Protein AF-V5ICD5-F1 (afdb_monomer_lite)

pLDDT: mean 86.12, std 11.92, range [42.31, 95.12]

Secondary structure (DSSP, 8-state):
--HHHHHHHHHHHHHHHHHS-HHHHHHHHHHHHT-GGGHHHHHHHHHHIIIIISTTGGGS-GGGHHHHHHHHHHHHHHHHHHHHHH--

Foldseek 3Di:
DDPVVLVVVLVVLCCLQVVDDLVVLLVVLLVLLQPLVNLVVLVVLLCCLVPRNLVVCVVPDPVCNVSSVVSSVSSNVSNVNSVVVNVD

Radius of gyration: 13.05 Å; chains: 1; bounding box: 29×22×37 Å

Sequence (88 aa):
MSPALLRFLRQMFVSLFVGRSEAICEKVFLKVAEVPKLHLLREGVRLFLRHFFLRDADQVDPSLRATLEERVAAAEDVLSLGDKKAVL

Structure (mmCIF, N/CA/C/O backbone):
data_AF-V5ICD5-F1
#
_entry.id   AF-V5ICD5-F1
#
loop_
_atom_site.group_PDB
_atom_site.id
_atom_site.type_symbol
_atom_site.label_atom_id
_atom_site.label_alt_id
_atom_site.label_comp_id
_atom_site.label_asym_id
_atom_site.label_entity_id
_atom_site.label_seq_id
_atom_site.pdbx_PDB_ins_code
_atom_site.Cartn_x
_atom_site.Cartn_y
_atom_site.Cartn_z
_atom_site.occupancy
_atom_site.B_iso_or_equiv
_atom_site.auth_seq_id
_atom_site.auth_comp_id
_atom_site.auth_asym_id
_atom_site.auth_atom_id
_atom_site.pdbx_PDB_model_num
ATOM 1 N N . MET A 1 1 ? -13.890 1.019 12.275 1.00 62.97 1 MET A N 1
ATOM 2 C CA . MET A 1 1 ? -12.831 -0.013 12.395 1.00 62.97 1 MET A CA 1
ATOM 3 C C . MET A 1 1 ? -12.231 0.050 13.787 1.00 62.97 1 MET A C 1
ATOM 5 O O . MET A 1 1 ? -12.134 1.145 14.326 1.00 62.97 1 MET A O 1
ATOM 9 N N . SER A 1 2 ? -11.844 -1.084 14.378 1.00 87.62 2 SER A N 1
ATOM 10 C CA . SER A 1 2 ? -11.163 -1.058 15.676 1.00 87.62 2 SER A CA 1
ATOM 11 C C . SER A 1 2 ? -9.769 -0.413 15.537 1.00 87.62 2 SER A C 1
ATOM 13 O O . SER A 1 2 ? -9.096 -0.632 14.524 1.00 87.62 2 SER A O 1
ATOM 15 N N . PRO A 1 3 ? -9.291 0.355 16.534 1.00 85.25 3 PRO A N 1
ATOM 16 C CA . PRO A 1 3 ? -7.945 0.936 16.505 1.00 85.25 3 PRO A CA 1
ATOM 17 C C . PRO A 1 3 ? -6.832 -0.112 16.349 1.00 85.25 3 PRO A C 1
ATOM 19 O O . PRO A 1 3 ? -5.798 0.152 15.738 1.00 85.25 3 PRO A O 1
ATOM 22 N N . ALA A 1 4 ? -7.050 -1.320 16.879 1.00 88.94 4 ALA A N 1
ATOM 23 C CA . ALA A 1 4 ? -6.135 -2.448 16.729 1.00 88.94 4 ALA A CA 1
ATOM 24 C C . ALA A 1 4 ? -6.039 -2.925 15.270 1.00 88.94 4 ALA A C 1
ATOM 26 O O . ALA A 1 4 ? -4.934 -3.136 14.776 1.00 88.94 4 ALA A O 1
ATOM 27 N N . LEU A 1 5 ? -7.170 -3.023 14.562 1.00 89.69 5 LEU A N 1
ATOM 28 C CA . LEU A 1 5 ? -7.192 -3.424 13.155 1.00 89.69 5 LEU A CA 1
ATOM 29 C C . LEU A 1 5 ? -6.497 -2.392 12.258 1.00 89.69 5 LEU A C 1
ATOM 31 O O . LEU A 1 5 ? -5.709 -2.772 11.400 1.00 89.69 5 LEU A O 1
ATOM 35 N N . LEU A 1 6 ? -6.732 -1.094 12.478 1.00 88.19 6 LEU A N 1
ATOM 36 C CA . LEU A 1 6 ? -6.058 -0.031 11.716 1.00 88.19 6 LEU A CA 1
ATOM 37 C C . LEU A 1 6 ? -4.537 -0.082 11.891 1.00 88.19 6 LEU A C 1
ATOM 39 O O . LEU A 1 6 ? -3.790 0.038 10.921 1.00 88.19 6 LEU A O 1
ATOM 43 N N . ARG A 1 7 ? -4.075 -0.299 13.128 1.00 87.81 7 ARG A N 1
ATOM 44 C CA . ARG A 1 7 ? -2.649 -0.446 13.434 1.00 87.81 7 ARG A CA 1
ATOM 45 C C . ARG A 1 7 ? -2.050 -1.674 12.756 1.00 87.81 7 ARG A C 1
ATOM 47 O O . ARG A 1 7 ? -0.987 -1.562 12.155 1.00 87.81 7 ARG A O 1
ATOM 54 N N . PHE A 1 8 ? -2.748 -2.806 12.816 1.00 90.81 8 PHE A N 1
ATOM 55 C CA . PHE A 1 8 ? -2.335 -4.036 12.147 1.00 90.81 8 PHE A CA 1
ATOM 56 C C . PHE A 1 8 ? -2.206 -3.838 10.632 1.00 90.81 8 PHE A C 1
ATOM 58 O O . PHE A 1 8 ? -1.159 -4.135 10.062 1.00 90.81 8 PHE A O 1
ATOM 65 N N . LEU A 1 9 ? -3.234 -3.273 9.989 1.00 91.94 9 LEU A N 1
ATOM 66 C CA . LEU A 1 9 ? -3.218 -3.007 8.551 1.00 91.94 9 LEU A CA 1
ATOM 67 C C . LEU A 1 9 ? -2.062 -2.079 8.172 1.00 91.94 9 LEU A C 1
ATOM 69 O O . LEU A 1 9 ? -1.335 -2.369 7.228 1.00 91.94 9 LEU A O 1
ATOM 73 N N . ARG A 1 10 ? -1.825 -1.010 8.941 1.00 89.31 10 ARG A N 1
ATOM 74 C CA . ARG A 1 10 ? -0.664 -0.139 8.717 1.00 89.31 10 ARG A CA 1
ATOM 75 C C . ARG A 1 10 ? 0.651 -0.900 8.795 1.00 89.31 10 ARG A C 1
ATOM 77 O O . ARG A 1 10 ? 1.442 -0.803 7.866 1.00 89.31 10 ARG A O 1
ATOM 84 N N . GLN A 1 11 ? 0.883 -1.667 9.858 1.00 89.50 11 GLN A N 1
ATOM 85 C CA . GLN A 1 11 ? 2.122 -2.438 10.016 1.00 89.50 11 GLN A CA 1
ATOM 86 C C . GLN A 1 11 ? 2.330 -3.426 8.865 1.00 89.50 11 GLN A C 1
ATOM 88 O O . GLN A 1 11 ? 3.444 -3.559 8.363 1.00 89.50 11 GLN A O 1
ATOM 93 N N . MET A 1 12 ? 1.255 -4.068 8.407 1.00 92.75 12 MET A N 1
ATOM 94 C CA . MET A 1 12 ? 1.285 -4.952 7.248 1.00 92.75 12 MET A CA 1
ATOM 95 C C . MET A 1 12 ? 1.727 -4.204 5.980 1.00 92.75 12 MET A C 1
ATOM 97 O O . MET A 1 12 ? 2.621 -4.678 5.281 1.00 92.75 12 MET A O 1
ATOM 101 N N . PHE A 1 13 ? 1.164 -3.023 5.703 1.00 92.88 13 PHE A N 1
ATOM 102 C CA . PHE A 1 13 ? 1.551 -2.219 4.538 1.00 92.88 13 PHE A CA 1
ATOM 103 C C . PHE A 1 13 ? 2.957 -1.617 4.661 1.00 92.88 13 PHE A C 1
ATOM 105 O O . PHE A 1 13 ? 3.691 -1.633 3.678 1.00 92.88 13 PHE A O 1
ATOM 112 N N . VAL A 1 14 ? 3.389 -1.170 5.847 1.00 90.62 14 VAL A N 1
ATOM 113 C CA . VAL A 1 14 ? 4.781 -0.728 6.069 1.00 90.62 14 VAL A CA 1
ATOM 114 C C . VAL A 1 14 ? 5.742 -1.883 5.786 1.00 90.62 14 VAL A C 1
ATOM 116 O O . VAL A 1 14 ? 6.707 -1.718 5.046 1.00 90.62 14 VAL A O 1
ATOM 119 N N . SER A 1 15 ? 5.461 -3.073 6.323 1.00 91.38 15 SER A N 1
ATOM 120 C CA . SER A 1 15 ? 6.286 -4.262 6.094 1.00 91.38 15 SER A CA 1
ATOM 121 C C . SER A 1 15 ? 6.345 -4.650 4.614 1.00 91.38 15 SER A C 1
ATOM 123 O O . SER A 1 15 ? 7.410 -5.027 4.127 1.00 91.38 15 SER A O 1
ATOM 125 N N . LEU A 1 16 ? 5.234 -4.510 3.885 1.00 93.69 16 LEU A N 1
ATOM 126 C CA . LEU A 1 16 ? 5.191 -4.738 2.444 1.00 93.69 16 LEU A CA 1
ATOM 127 C C . LEU A 1 16 ? 6.049 -3.713 1.691 1.00 93.69 16 LEU A C 1
ATOM 129 O O . LEU A 1 16 ? 6.937 -4.106 0.943 1.00 93.69 16 LEU A O 1
ATOM 133 N N . PHE A 1 17 ? 5.816 -2.417 1.900 1.00 92.62 17 PHE A N 1
ATOM 134 C CA . PHE A 1 17 ? 6.457 -1.367 1.107 1.00 92.62 17 PHE A CA 1
ATOM 135 C C . PHE A 1 17 ? 7.935 -1.160 1.439 1.00 92.62 17 PHE A C 1
ATOM 137 O O . PHE A 1 17 ? 8.732 -0.928 0.534 1.00 92.62 17 PHE A O 1
ATOM 144 N N . VAL A 1 18 ? 8.320 -1.286 2.709 1.00 90.00 18 VAL A N 1
ATOM 145 C CA . VAL A 1 18 ? 9.712 -1.106 3.150 1.00 90.00 18 VAL A CA 1
ATOM 146 C C . VAL A 1 18 ? 10.486 -2.422 3.083 1.00 90.00 18 VAL A C 1
ATOM 148 O O . VAL A 1 18 ? 11.649 -2.452 2.696 1.00 90.00 18 VAL A O 1
ATOM 151 N N . GLY A 1 19 ? 9.846 -3.537 3.444 1.00 89.25 19 GLY A N 1
ATOM 152 C CA . GLY A 1 19 ? 10.505 -4.837 3.585 1.00 89.25 19 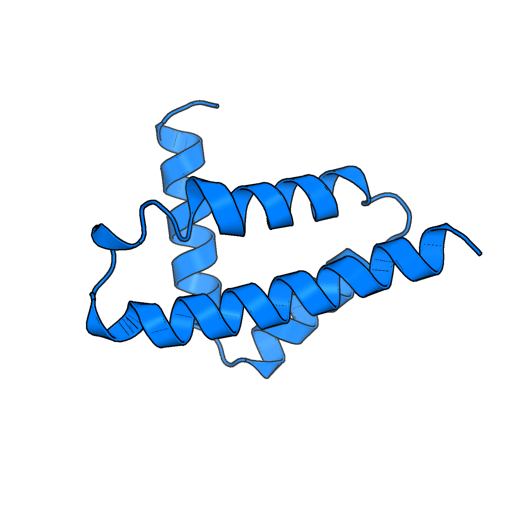GLY A CA 1
ATOM 153 C C . GLY A 1 19 ? 10.573 -5.672 2.305 1.00 89.25 19 GLY A C 1
ATOM 154 O O . GLY A 1 19 ? 11.083 -6.798 2.348 1.00 89.25 19 GLY A O 1
ATOM 155 N N . ARG A 1 20 ? 10.029 -5.188 1.181 1.00 92.94 20 ARG A N 1
ATOM 156 C CA . ARG A 1 20 ? 10.044 -5.881 -0.116 1.00 92.94 20 ARG A CA 1
ATOM 157 C C . ARG A 1 20 ? 10.440 -4.936 -1.247 1.00 92.94 20 ARG A C 1
ATOM 159 O O . ARG A 1 20 ? 10.221 -3.723 -1.193 1.00 92.94 20 ARG A O 1
ATOM 166 N N . SER A 1 21 ? 11.005 -5.521 -2.302 1.00 92.62 21 SER A N 1
ATOM 167 C CA . SER A 1 21 ? 11.288 -4.794 -3.536 1.00 92.62 21 SER A CA 1
ATOM 168 C C . SER A 1 21 ? 9.997 -4.339 -4.213 1.00 92.62 21 SER A C 1
ATOM 170 O O . SER A 1 21 ? 8.926 -4.928 -4.029 1.00 92.62 21 SER A O 1
ATOM 172 N N . GLU A 1 22 ? 10.114 -3.298 -5.027 1.00 91.19 22 GLU A N 1
ATOM 173 C CA . GLU A 1 22 ? 9.004 -2.737 -5.792 1.00 91.19 22 GLU A CA 1
ATOM 174 C C . GLU A 1 22 ? 8.330 -3.789 -6.680 1.00 91.19 22 GLU A C 1
ATOM 176 O O . GLU A 1 22 ? 7.124 -3.984 -6.579 1.00 91.19 22 GLU A O 1
ATOM 181 N N . ALA A 1 23 ? 9.115 -4.583 -7.415 1.00 92.50 23 ALA A N 1
ATOM 182 C CA . ALA A 1 23 ? 8.602 -5.662 -8.262 1.00 92.50 23 ALA A CA 1
ATOM 183 C C . ALA A 1 23 ? 7.789 -6.723 -7.491 1.00 92.50 23 ALA A C 1
ATOM 185 O O . ALA A 1 23 ? 6.884 -7.347 -8.043 1.00 92.50 23 ALA A O 1
ATOM 186 N N . ILE A 1 24 ? 8.106 -6.971 -6.212 1.00 94.06 24 ILE A N 1
ATOM 187 C CA . ILE A 1 24 ? 7.303 -7.874 -5.374 1.00 94.06 24 ILE A CA 1
ATOM 188 C C . ILE A 1 24 ? 5.994 -7.194 -4.972 1.00 94.06 24 ILE A C 1
ATOM 190 O O . ILE A 1 24 ? 4.945 -7.833 -5.036 1.00 94.06 24 ILE A O 1
ATOM 194 N N . CYS A 1 25 ? 6.045 -5.920 -4.577 1.00 93.88 25 CYS A N 1
ATOM 195 C CA . CYS A 1 25 ? 4.849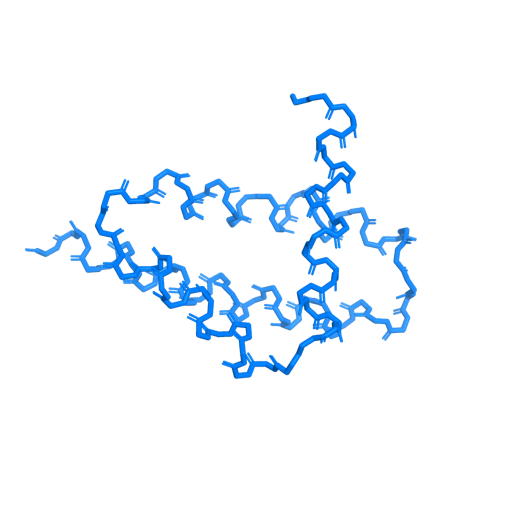 -5.147 -4.238 1.00 93.88 25 CYS A CA 1
ATOM 196 C C . CYS A 1 25 ? 3.888 -5.095 -5.430 1.00 93.88 25 CYS A C 1
ATOM 198 O O . CYS A 1 25 ? 2.721 -5.455 -5.295 1.00 93.88 25 CYS A O 1
ATOM 200 N N . GLU A 1 26 ? 4.399 -4.749 -6.608 1.00 93.69 26 GLU A N 1
ATOM 201 C CA . GLU A 1 26 ? 3.639 -4.690 -7.854 1.00 93.69 26 GLU A CA 1
ATOM 202 C C . GLU A 1 26 ? 2.951 -6.028 -8.156 1.00 93.69 26 GLU A C 1
ATOM 204 O O . GLU A 1 26 ? 1.739 -6.070 -8.356 1.00 93.69 26 GLU A O 1
ATOM 209 N N . LYS A 1 27 ? 3.679 -7.151 -8.072 1.00 95.12 27 LYS A N 1
ATOM 210 C CA . LYS A 1 27 ? 3.103 -8.498 -8.248 1.00 95.12 27 LYS A CA 1
ATOM 211 C C . LYS A 1 27 ? 1.966 -8.801 -7.270 1.00 95.12 27 LYS A C 1
ATOM 213 O O . LYS A 1 27 ? 1.026 -9.504 -7.639 1.00 95.12 27 LYS A O 1
ATOM 218 N N . VAL A 1 28 ? 2.047 -8.323 -6.027 1.00 94.31 28 VAL A N 1
ATOM 219 C CA . VAL A 1 28 ? 0.971 -8.499 -5.038 1.00 94.31 28 VAL A CA 1
ATOM 220 C C . VAL A 1 28 ? -0.270 -7.721 -5.464 1.00 94.31 28 VAL A C 1
ATOM 222 O O . VAL A 1 28 ? -1.35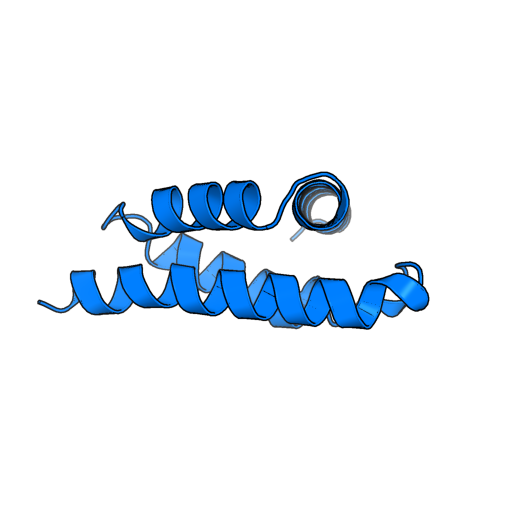5 -8.300 -5.511 1.00 94.31 28 VAL A O 1
ATOM 225 N N . PHE A 1 29 ? -0.123 -6.444 -5.818 1.00 95.00 29 PHE A N 1
ATOM 226 C CA . PHE A 1 29 ? -1.259 -5.619 -6.232 1.00 95.00 29 PHE A CA 1
ATOM 227 C C . PHE A 1 29 ? -1.846 -6.064 -7.574 1.00 95.00 29 PHE A C 1
ATOM 229 O O . PHE A 1 29 ? -3.066 -6.061 -7.713 1.00 95.00 29 PHE A O 1
ATOM 236 N N . LEU A 1 30 ? -1.027 -6.554 -8.511 1.00 94.44 30 LEU A N 1
ATOM 237 C CA . LEU A 1 30 ? -1.484 -7.140 -9.777 1.00 94.44 30 LEU A CA 1
ATOM 238 C C . LEU A 1 30 ? -2.392 -8.348 -9.535 1.00 94.44 30 LEU A C 1
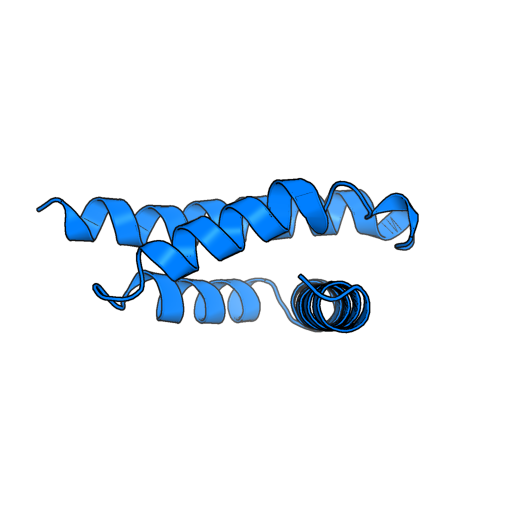ATOM 240 O O . LEU A 1 30 ? -3.489 -8.407 -10.083 1.00 94.44 30 LEU A O 1
ATOM 244 N N . LYS A 1 31 ? -2.002 -9.261 -8.636 1.00 93.25 31 LYS A N 1
ATOM 245 C CA . LYS A 1 31 ? -2.847 -10.409 -8.265 1.00 93.25 31 LYS A CA 1
ATOM 246 C C . LYS A 1 31 ? -4.204 -9.987 -7.705 1.00 93.25 31 LYS A C 1
ATOM 248 O O . LYS A 1 31 ? -5.188 -10.685 -7.914 1.00 93.25 31 LYS A O 1
ATOM 253 N N . VAL A 1 32 ? -4.272 -8.867 -6.984 1.00 92.69 32 VAL A N 1
ATOM 254 C CA . VAL A 1 32 ? -5.541 -8.314 -6.482 1.00 92.69 32 VAL A CA 1
ATOM 255 C C . VAL A 1 32 ? -6.327 -7.626 -7.607 1.00 92.69 32 VAL A C 1
ATOM 257 O O . VAL A 1 32 ? -7.553 -7.748 -7.671 1.00 92.69 32 VAL A O 1
ATOM 260 N N . ALA A 1 33 ? -5.633 -6.925 -8.505 1.00 92.00 33 ALA A N 1
ATOM 261 C CA . ALA A 1 33 ? -6.210 -6.227 -9.649 1.00 92.00 33 ALA A CA 1
ATOM 262 C C . ALA A 1 33 ? -6.892 -7.182 -10.639 1.00 92.00 33 ALA A C 1
ATOM 264 O O . ALA A 1 33 ? -7.975 -6.882 -11.135 1.00 92.00 33 ALA A O 1
ATOM 265 N N . GLU A 1 34 ? -6.296 -8.347 -10.887 1.00 92.06 34 GLU A N 1
ATOM 266 C CA . GLU A 1 34 ? -6.773 -9.320 -11.875 1.00 92.06 34 GLU A CA 1
ATOM 267 C C . GLU A 1 34 ? -8.054 -10.058 -11.471 1.00 92.06 34 GLU A C 1
ATOM 269 O O . GLU A 1 34 ? -8.730 -10.606 -12.339 1.00 92.06 34 GLU A O 1
ATOM 274 N N . VAL A 1 35 ? -8.423 -10.080 -10.185 1.00 91.25 35 VAL A N 1
ATOM 275 C CA . VAL A 1 35 ? -9.619 -10.802 -9.725 1.00 91.25 35 VAL A CA 1
ATOM 276 C C . VAL A 1 35 ? -10.862 -9.916 -9.885 1.00 91.25 35 VAL A C 1
ATOM 278 O O . VAL A 1 35 ? -11.026 -8.954 -9.128 1.00 91.25 35 VAL A O 1
ATOM 281 N N . PRO A 1 36 ? -11.819 -10.239 -10.778 1.00 84.94 36 PRO A N 1
ATOM 282 C CA . PRO A 1 36 ? -12.939 -9.340 -11.084 1.00 84.94 36 PRO A CA 1
ATOM 283 C C . PRO A 1 36 ? -13.815 -9.022 -9.865 1.00 84.94 36 PRO A C 1
ATOM 285 O O . PRO A 1 36 ? -14.227 -7.883 -9.660 1.00 84.94 36 PRO A O 1
ATOM 288 N N . LYS A 1 37 ? -14.021 -10.014 -8.989 1.00 89.19 37 LYS A N 1
ATOM 289 C CA . LYS A 1 37 ? -14.892 -9.928 -7.803 1.00 89.19 37 LYS A CA 1
ATOM 290 C C . LYS A 1 37 ? -14.334 -9.068 -6.658 1.00 89.19 37 LYS A C 1
ATOM 292 O O . LYS A 1 37 ? -15.011 -8.909 -5.648 1.00 89.19 37 LYS A O 1
ATOM 297 N N . LEU A 1 38 ? -13.118 -8.530 -6.784 1.00 91.69 38 LEU A N 1
ATOM 298 C CA . LEU A 1 38 ? -12.446 -7.771 -5.720 1.00 91.69 38 LEU A CA 1
ATOM 299 C C . LEU A 1 38 ? -12.575 -6.245 -5.845 1.00 91.69 38 LEU A C 1
ATOM 301 O O . LEU A 1 38 ? -11.839 -5.535 -5.172 1.00 91.69 38 LEU A O 1
ATOM 305 N N . HIS A 1 39 ? -13.516 -5.722 -6.637 1.00 90.62 39 HIS A N 1
ATOM 306 C CA . HIS A 1 39 ? -13.732 -4.274 -6.805 1.00 90.62 39 HIS A CA 1
ATOM 307 C C . HIS A 1 39 ? -13.763 -3.493 -5.479 1.00 90.62 39 HIS A C 1
ATOM 309 O O . HIS A 1 39 ? -12.941 -2.606 -5.261 1.00 90.62 39 HIS A O 1
ATOM 315 N N . LEU A 1 40 ? -14.637 -3.888 -4.544 1.00 91.50 40 LEU A N 1
ATOM 316 C CA . LEU A 1 40 ? -14.753 -3.214 -3.244 1.00 91.50 40 LEU A CA 1
ATOM 317 C C . LEU A 1 40 ? -13.463 -3.300 -2.416 1.00 91.50 40 LEU A C 1
ATOM 319 O O . LEU A 1 40 ? -13.146 -2.379 -1.668 1.00 91.50 40 LEU A O 1
ATOM 323 N N . LEU A 1 41 ? -12.701 -4.391 -2.549 1.00 92.81 41 LEU A N 1
ATOM 324 C CA . LEU A 1 41 ? -11.403 -4.510 -1.890 1.00 92.81 41 LEU A CA 1
ATOM 325 C C . LEU A 1 41 ? -10.394 -3.536 -2.508 1.00 92.81 41 LEU A C 1
ATOM 327 O O . LEU A 1 41 ? -9.665 -2.891 -1.765 1.00 92.81 41 LEU A O 1
ATOM 331 N N . ARG A 1 42 ? -10.356 -3.397 -3.839 1.00 94.81 42 ARG A N 1
ATOM 332 C CA . ARG A 1 42 ? -9.452 -2.455 -4.521 1.00 94.81 42 ARG A CA 1
ATOM 333 C C . ARG A 1 42 ? -9.732 -1.019 -4.104 1.00 94.81 42 ARG A C 1
ATOM 335 O O . ARG A 1 42 ? -8.810 -0.300 -3.730 1.00 94.81 42 ARG A O 1
ATOM 342 N N . GLU A 1 43 ? -11.000 -0.619 -4.107 1.00 92.94 43 GLU A N 1
ATOM 343 C CA . GLU A 1 43 ? -11.427 0.689 -3.603 1.00 92.94 43 GLU A CA 1
ATOM 344 C C . GLU A 1 43 ? -11.073 0.879 -2.130 1.00 92.94 43 GLU A C 1
ATOM 346 O O . GLU A 1 43 ? -10.461 1.883 -1.768 1.00 92.94 43 GLU A O 1
ATOM 351 N N . GLY A 1 44 ? -11.387 -0.110 -1.289 1.00 93.75 44 GLY A N 1
ATOM 352 C CA . GLY A 1 44 ? -11.083 -0.071 0.137 1.00 93.75 44 GLY A CA 1
ATOM 353 C C . GLY A 1 44 ? -9.586 0.067 0.420 1.00 93.75 44 GLY A C 1
ATOM 354 O O . GLY A 1 44 ? -9.199 0.847 1.288 1.00 93.75 44 GLY A O 1
ATOM 355 N N . VAL A 1 45 ? -8.737 -0.639 -0.332 1.00 94.88 45 VAL A N 1
ATOM 356 C CA . VAL A 1 45 ? -7.277 -0.547 -0.205 1.00 94.88 45 VAL A CA 1
ATOM 357 C C . VAL A 1 45 ? -6.776 0.822 -0.659 1.00 94.88 45 VAL A C 1
ATOM 359 O O . VAL A 1 45 ? -6.025 1.434 0.092 1.00 94.88 45 VAL A O 1
ATOM 362 N N . ARG A 1 46 ? -7.219 1.352 -1.809 1.00 94.75 46 ARG A N 1
ATOM 363 C CA . ARG A 1 46 ? -6.837 2.709 -2.261 1.00 94.75 46 ARG A CA 1
ATOM 364 C C . ARG A 1 46 ? -7.207 3.773 -1.226 1.00 94.75 46 ARG A C 1
ATOM 366 O O . ARG A 1 46 ? -6.356 4.537 -0.775 1.00 94.75 46 ARG A O 1
ATOM 373 N N . LEU A 1 47 ? -8.453 3.750 -0.745 1.00 93.56 47 LEU A N 1
ATOM 374 C CA . LEU A 1 47 ? -8.912 4.659 0.308 1.00 93.56 47 LEU A CA 1
ATOM 375 C C . LEU A 1 47 ? -8.088 4.510 1.591 1.00 93.56 47 LEU A C 1
ATOM 377 O O . LEU A 1 47 ? -7.726 5.511 2.211 1.00 93.56 47 LEU A O 1
ATOM 381 N N . PHE A 1 48 ? -7.769 3.276 1.989 1.00 93.31 48 PHE A N 1
ATOM 382 C CA . PHE A 1 48 ? -6.930 3.023 3.154 1.00 93.31 48 PHE A CA 1
ATOM 383 C C . PHE A 1 48 ? -5.530 3.624 2.987 1.00 93.31 48 PHE A C 1
ATOM 385 O O . PHE A 1 48 ? -5.064 4.351 3.867 1.00 93.31 48 PHE A O 1
ATOM 392 N N . LEU A 1 49 ? -4.875 3.358 1.856 1.00 93.94 49 LEU A N 1
ATOM 393 C CA . LEU A 1 49 ? -3.525 3.838 1.582 1.00 93.94 49 LEU A CA 1
ATOM 394 C C . LEU A 1 49 ? -3.468 5.373 1.589 1.00 93.94 49 LEU A C 1
ATOM 396 O O . LEU A 1 49 ? -2.628 5.970 2.263 1.00 93.94 49 LEU A O 1
ATOM 400 N N . ARG A 1 50 ? -4.428 6.023 0.933 1.00 90.12 50 ARG A N 1
ATOM 401 C CA . ARG A 1 50 ? -4.468 7.482 0.829 1.00 90.12 50 ARG A CA 1
ATOM 402 C C . ARG A 1 50 ? -4.829 8.177 2.141 1.00 90.12 50 ARG A C 1
ATOM 404 O O . ARG A 1 50 ? -4.203 9.167 2.512 1.00 90.12 50 ARG A O 1
ATOM 411 N N . HIS A 1 51 ? -5.844 7.683 2.849 1.00 88.06 51 HIS A N 1
ATOM 412 C CA . HIS A 1 51 ? -6.447 8.421 3.965 1.00 88.06 51 HIS A CA 1
ATOM 413 C C . HIS A 1 51 ? -6.018 7.949 5.355 1.00 88.06 51 HIS A C 1
ATOM 415 O O . HIS A 1 51 ? -6.165 8.716 6.306 1.00 88.06 51 HIS A O 1
ATOM 421 N N . PHE A 1 52 ? -5.503 6.724 5.488 1.00 87.88 52 PHE A N 1
ATOM 422 C CA . PHE A 1 52 ? -5.160 6.119 6.784 1.00 87.88 52 PHE A CA 1
ATOM 423 C C . PHE A 1 52 ? -3.699 5.681 6.894 1.00 87.88 52 PHE A C 1
ATOM 425 O O . PHE A 1 52 ? -3.174 5.602 8.006 1.00 87.88 52 PHE A O 1
ATOM 432 N N . PHE A 1 53 ? -3.052 5.361 5.772 1.00 89.69 53 PHE A N 1
ATOM 433 C CA . PHE A 1 53 ? -1.639 4.998 5.744 1.00 89.69 53 PHE A CA 1
ATOM 434 C C . PHE A 1 53 ? -0.757 6.239 5.580 1.00 89.69 53 PHE A C 1
ATOM 436 O O . PHE A 1 53 ? 0.019 6.536 6.480 1.00 89.69 53 PHE A O 1
ATOM 443 N N . LEU A 1 54 ? -0.933 7.009 4.497 1.00 85.44 54 LEU A N 1
ATOM 444 C CA . LEU A 1 54 ? -0.119 8.204 4.235 1.00 85.44 54 LEU A CA 1
ATOM 445 C C . LEU A 1 54 ? -0.419 9.371 5.185 1.00 85.44 54 LEU A C 1
ATOM 447 O O . LEU A 1 54 ? 0.481 10.128 5.535 1.00 85.44 54 LEU A O 1
ATOM 451 N N . ARG A 1 55 ? -1.668 9.513 5.644 1.00 79.38 55 ARG A N 1
ATOM 452 C CA . ARG A 1 55 ? -2.058 10.594 6.566 1.00 79.38 55 ARG A CA 1
ATOM 453 C C . ARG A 1 55 ? -1.422 10.462 7.953 1.00 79.38 55 ARG A C 1
ATOM 455 O O . ARG A 1 55 ? -1.128 11.474 8.568 1.00 79.38 55 ARG A O 1
ATOM 462 N N . ASP A 1 56 ? -1.212 9.231 8.416 1.00 69.88 56 ASP A N 1
ATOM 463 C CA . ASP A 1 56 ? -0.548 8.929 9.691 1.00 69.88 56 ASP A CA 1
ATOM 464 C C . ASP A 1 56 ? 0.935 8.551 9.482 1.00 69.88 56 ASP A C 1
ATOM 466 O O . ASP A 1 56 ? 1.572 8.014 10.393 1.00 69.88 56 ASP A O 1
ATOM 470 N N . ALA A 1 57 ? 1.501 8.809 8.293 1.00 60.12 57 ALA A N 1
ATOM 471 C CA . ALA A 1 57 ? 2.907 8.525 7.994 1.00 60.12 57 ALA A CA 1
ATOM 472 C C . ALA A 1 57 ? 3.875 9.363 8.840 1.00 60.12 57 ALA A C 1
ATOM 474 O O . ALA A 1 57 ? 5.051 9.038 8.904 1.00 60.12 57 ALA A O 1
ATOM 475 N N . ASP A 1 58 ? 3.382 10.379 9.547 1.00 57.03 58 ASP A N 1
ATOM 476 C CA . ASP A 1 58 ? 4.131 11.137 10.552 1.00 57.03 58 ASP A CA 1
ATOM 477 C C . ASP A 1 58 ? 4.597 10.250 11.731 1.00 57.03 58 ASP A C 1
ATOM 479 O O . ASP A 1 58 ? 5.505 10.619 12.470 1.00 57.03 58 ASP A O 1
ATOM 483 N N . GLN A 1 59 ? 3.984 9.069 11.913 1.00 63.34 59 GLN A N 1
ATOM 484 C CA . GLN A 1 59 ? 4.440 8.032 12.853 1.00 63.34 59 GLN A CA 1
ATOM 485 C C . GLN A 1 59 ? 5.493 7.086 12.253 1.00 63.34 59 GLN A C 1
ATOM 487 O O . GLN A 1 59 ? 6.020 6.221 12.954 1.00 63.34 59 GLN A O 1
ATOM 492 N N . VAL A 1 60 ? 5.761 7.205 10.954 1.00 63.97 60 VAL A N 1
ATOM 493 C CA . VAL A 1 60 ? 6.822 6.490 10.245 1.00 63.97 60 VAL A CA 1
ATOM 494 C C . VAL A 1 60 ? 8.024 7.425 10.124 1.00 63.97 60 VAL A C 1
ATOM 496 O O . VAL A 1 60 ? 7.880 8.644 10.145 1.00 63.97 60 VAL A O 1
ATOM 499 N N . ASP A 1 61 ? 9.224 6.852 10.036 1.00 72.38 61 ASP A N 1
ATOM 500 C CA . ASP A 1 61 ? 10.456 7.615 9.852 1.00 72.38 61 ASP A CA 1
ATOM 501 C C . ASP A 1 61 ? 10.300 8.623 8.689 1.00 72.38 61 ASP A C 1
ATOM 503 O O . ASP A 1 61 ? 10.004 8.202 7.563 1.00 72.38 61 ASP A O 1
ATOM 507 N N . PRO A 1 62 ? 10.492 9.937 8.928 1.00 74.50 62 PRO A N 1
ATOM 508 C CA . PRO A 1 62 ? 10.355 10.970 7.904 1.00 74.50 62 PRO A CA 1
ATOM 509 C C . PRO A 1 62 ? 11.209 10.714 6.658 1.00 74.50 62 PRO A C 1
ATOM 511 O O . PRO A 1 62 ? 10.824 11.116 5.561 1.00 74.50 62 PRO A O 1
ATOM 514 N N . SER A 1 63 ? 12.338 10.012 6.805 1.00 80.88 63 SER A N 1
ATOM 515 C CA . SER A 1 63 ? 13.212 9.638 5.689 1.00 80.88 63 SER A CA 1
ATOM 516 C C . SER A 1 63 ? 12.568 8.647 4.713 1.00 80.88 63 SER A C 1
ATOM 518 O O . SER A 1 63 ? 12.929 8.625 3.538 1.00 80.88 63 SER A O 1
ATOM 520 N N . LEU A 1 64 ? 11.584 7.863 5.164 1.00 82.12 64 LEU A N 1
ATOM 521 C C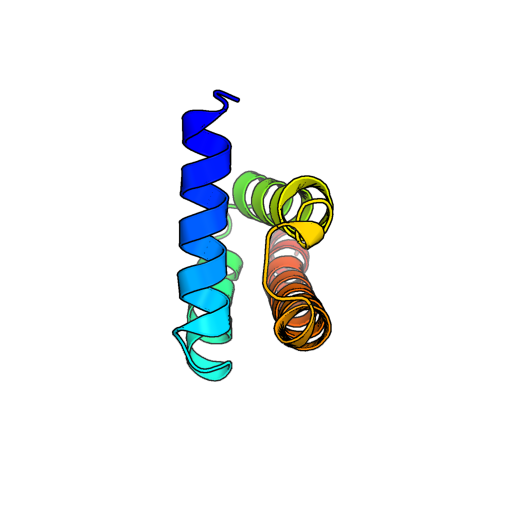A . LEU A 1 64 ? 10.880 6.873 4.347 1.00 82.12 64 LEU A CA 1
ATOM 522 C C . LEU A 1 64 ? 9.627 7.437 3.674 1.00 82.12 64 LEU A C 1
ATOM 524 O O . LEU A 1 64 ? 9.038 6.759 2.834 1.00 82.12 64 LEU A O 1
ATOM 528 N N . ARG A 1 65 ? 9.204 8.658 4.023 1.00 84.69 65 ARG A N 1
ATOM 529 C CA . ARG A 1 65 ? 7.933 9.230 3.562 1.00 84.69 65 ARG A CA 1
ATOM 530 C C . ARG A 1 65 ? 7.843 9.307 2.040 1.00 84.69 65 ARG A C 1
ATOM 532 O O . ARG A 1 65 ? 6.877 8.803 1.481 1.00 84.69 65 ARG A O 1
ATOM 539 N N . ALA A 1 66 ? 8.859 9.871 1.388 1.00 87.06 66 ALA A N 1
ATOM 540 C CA . ALA A 1 66 ? 8.888 9.998 -0.070 1.00 87.06 66 ALA A CA 1
ATOM 541 C C . ALA A 1 66 ? 8.806 8.625 -0.757 1.00 87.06 66 ALA A C 1
ATOM 543 O O . ALA A 1 66 ? 7.972 8.410 -1.631 1.00 87.06 66 ALA A O 1
ATOM 544 N N . THR A 1 67 ? 9.592 7.653 -0.283 1.00 88.38 67 THR A N 1
ATOM 545 C CA . THR A 1 67 ? 9.532 6.277 -0.789 1.00 88.38 67 THR A CA 1
ATOM 546 C C . THR A 1 67 ? 8.153 5.651 -0.573 1.00 88.38 67 THR A C 1
ATOM 548 O O . THR A 1 67 ? 7.648 4.961 -1.451 1.00 88.38 67 THR A O 1
ATOM 551 N N . LEU A 1 68 ? 7.511 5.866 0.577 1.00 90.31 68 LEU A N 1
ATOM 552 C CA . LEU A 1 68 ? 6.170 5.336 0.830 1.00 90.31 68 LEU A CA 1
ATOM 553 C C . LEU A 1 68 ? 5.112 5.977 -0.070 1.00 90.31 68 LEU A C 1
ATOM 555 O O . LEU A 1 68 ? 4.229 5.265 -0.539 1.00 90.31 68 LEU A O 1
ATOM 559 N N . GLU A 1 69 ? 5.203 7.280 -0.329 1.00 91.12 69 GLU A N 1
ATOM 560 C CA . GLU A 1 69 ? 4.316 7.990 -1.256 1.00 91.12 69 GLU A CA 1
ATOM 561 C C . G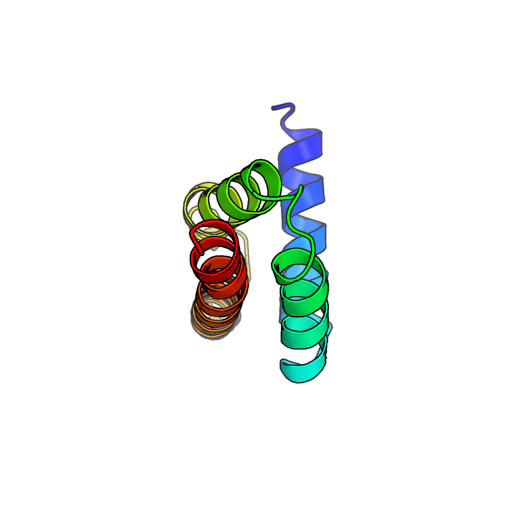LU A 1 69 ? 4.447 7.428 -2.681 1.00 91.12 69 GLU A C 1
ATOM 563 O O . GLU A 1 69 ? 3.434 7.075 -3.286 1.00 91.12 69 GLU A O 1
ATOM 568 N N . GLU A 1 70 ? 5.674 7.226 -3.173 1.00 92.56 70 GLU A N 1
ATOM 569 C CA . GLU A 1 70 ? 5.939 6.596 -4.477 1.00 92.56 70 GLU A CA 1
ATOM 570 C C . GLU A 1 70 ? 5.379 5.170 -4.552 1.00 92.56 70 GLU A C 1
ATOM 572 O O . GLU A 1 70 ? 4.679 4.803 -5.498 1.00 92.56 70 GLU A O 1
ATOM 577 N N . ARG A 1 71 ? 5.640 4.356 -3.524 1.00 93.44 71 ARG A N 1
ATOM 578 C CA . ARG A 1 71 ? 5.167 2.967 -3.478 1.00 93.44 71 ARG A CA 1
ATOM 579 C C . ARG A 1 71 ? 3.646 2.872 -3.393 1.00 93.44 71 ARG A C 1
ATOM 581 O O . ARG A 1 71 ? 3.065 1.945 -3.959 1.00 93.44 71 ARG A O 1
ATOM 588 N N . VAL A 1 72 ? 3.002 3.805 -2.693 1.00 94.44 72 VAL A N 1
ATOM 589 C CA . VAL A 1 72 ? 1.541 3.896 -2.637 1.00 94.44 72 VAL A CA 1
ATOM 590 C C . VAL A 1 72 ? 0.980 4.298 -3.995 1.00 94.44 72 VAL A C 1
ATOM 592 O O . VAL A 1 72 ? 0.059 3.631 -4.456 1.00 94.44 72 VAL A O 1
ATOM 595 N N . ALA A 1 73 ? 1.555 5.301 -4.663 1.00 94.25 73 ALA A N 1
ATOM 596 C CA . ALA A 1 73 ? 1.114 5.716 -5.995 1.00 94.25 73 ALA A CA 1
ATOM 597 C C . ALA A 1 73 ? 1.175 4.552 -7.002 1.00 94.25 73 ALA A C 1
ATOM 599 O O . ALA A 1 73 ? 0.174 4.243 -7.648 1.00 94.25 73 ALA A O 1
ATOM 600 N N . ALA A 1 74 ? 2.294 3.819 -7.041 1.00 94.12 74 ALA A N 1
ATOM 601 C CA . ALA A 1 74 ? 2.435 2.638 -7.894 1.00 94.12 74 ALA A CA 1
ATOM 602 C C . ALA A 1 74 ? 1.382 1.554 -7.584 1.00 94.12 74 ALA A C 1
ATOM 604 O O . ALA A 1 74 ? 0.814 0.939 -8.489 1.00 94.12 74 ALA A O 1
ATOM 605 N N . ALA A 1 75 ? 1.074 1.327 -6.302 1.00 95.06 75 ALA A N 1
ATOM 606 C CA . ALA A 1 75 ? 0.024 0.393 -5.905 1.00 95.06 75 ALA A CA 1
ATOM 607 C C . ALA A 1 75 ? -1.373 0.857 -6.355 1.00 95.06 75 ALA A C 1
ATOM 609 O O . ALA A 1 75 ? -2.162 0.041 -6.835 1.00 95.06 75 ALA A O 1
ATOM 610 N N . GLU A 1 76 ? -1.693 2.147 -6.220 1.00 94.38 76 GLU A N 1
ATOM 611 C CA . GLU A 1 76 ? -2.976 2.706 -6.661 1.00 94.38 76 GLU A CA 1
ATOM 612 C C . GLU A 1 76 ? -3.163 2.596 -8.180 1.00 94.38 76 GLU A C 1
ATOM 614 O O . GLU A 1 76 ? -4.257 2.236 -8.633 1.00 94.38 76 GLU A O 1
ATOM 619 N N . ASP A 1 77 ? -2.106 2.834 -8.958 1.00 93.62 77 ASP A N 1
ATOM 620 C CA . ASP A 1 77 ? -2.123 2.703 -10.416 1.00 93.62 77 ASP A CA 1
ATOM 621 C C . ASP A 1 77 ? -2.439 1.267 -10.839 1.00 93.62 77 ASP A C 1
ATOM 623 O O . ASP A 1 77 ? -3.367 1.032 -11.621 1.00 93.62 77 ASP A O 1
ATOM 627 N N . VAL A 1 78 ? -1.740 0.292 -10.250 1.00 94.50 78 VAL A N 1
ATOM 628 C CA . VAL A 1 78 ? -1.960 -1.137 -10.510 1.00 94.50 78 VAL A CA 1
ATOM 629 C C . VAL A 1 78 ? -3.381 -1.558 -10.142 1.00 94.50 78 VAL A C 1
ATOM 631 O O . VAL A 1 78 ? -4.059 -2.223 -10.927 1.00 94.50 78 VAL A O 1
ATOM 634 N N . LEU A 1 79 ? -3.867 -1.155 -8.966 1.00 93.19 79 LEU A N 1
ATOM 635 C CA . LEU A 1 79 ? -5.225 -1.481 -8.526 1.00 93.19 79 LEU A CA 1
ATOM 636 C C . LEU A 1 79 ? -6.285 -0.879 -9.460 1.00 93.19 79 LEU A C 1
ATOM 638 O O . LEU A 1 79 ? -7.300 -1.520 -9.727 1.00 93.19 79 LEU A O 1
ATOM 642 N N . SER A 1 80 ? -6.027 0.302 -10.022 1.00 88.88 80 SER A N 1
ATOM 643 C CA . SER A 1 80 ? -6.940 0.973 -10.955 1.00 88.88 80 SER A CA 1
ATOM 644 C C . SER A 1 80 ? -7.028 0.286 -12.327 1.00 88.88 80 SER A C 1
ATOM 646 O O . SER A 1 80 ? -8.023 0.455 -13.035 1.00 88.88 80 SER A O 1
ATOM 648 N N . LEU A 1 81 ? -6.041 -0.535 -12.713 1.00 86.75 81 LEU A N 1
ATOM 649 C CA . LEU A 1 81 ? -6.113 -1.358 -13.932 1.00 86.75 81 LEU A CA 1
ATOM 650 C C . LEU A 1 81 ? -7.220 -2.420 -13.847 1.00 86.75 81 LEU A C 1
ATOM 652 O O . LEU A 1 81 ? -7.874 -2.713 -14.850 1.00 86.75 81 LEU A O 1
ATOM 656 N N . GLY A 1 82 ? -7.442 -2.979 -12.653 1.00 76.44 82 GLY A N 1
ATOM 657 C CA . GLY A 1 82 ? -8.470 -3.995 -12.409 1.00 76.44 82 GLY A CA 1
ATOM 658 C C . GLY A 1 82 ? -9.894 -3.472 -12.604 1.00 76.44 82 GLY A C 1
ATOM 659 O O . GLY A 1 82 ? -10.768 -4.211 -13.051 1.00 76.44 82 GLY A O 1
ATOM 660 N N . ASP A 1 83 ? -10.119 -2.186 -12.334 1.00 68.38 83 ASP A N 1
ATOM 661 C CA . ASP A 1 83 ? -11.428 -1.555 -12.519 1.00 68.38 83 ASP A CA 1
ATOM 662 C C . ASP A 1 83 ? -11.713 -1.263 -13.995 1.00 68.38 83 ASP A C 1
ATOM 664 O O . ASP A 1 83 ? -12.829 -1.473 -14.457 1.00 68.38 83 ASP A O 1
ATOM 668 N N . LYS A 1 84 ? -10.690 -0.883 -14.774 1.00 61.91 84 LYS A N 1
ATOM 669 C CA . LYS A 1 84 ? -10.824 -0.685 -16.229 1.00 61.91 84 LYS A CA 1
ATOM 670 C C . LYS A 1 84 ? -11.182 -1.979 -16.967 1.00 61.91 84 LYS A C 1
ATOM 672 O O . LYS A 1 84 ? -11.907 -1.932 -17.952 1.00 61.91 84 LYS A O 1
ATOM 677 N N . LYS A 1 85 ? -10.693 -3.129 -16.487 1.00 55.66 85 LYS A N 1
ATOM 678 C CA . LYS A 1 85 ? -11.021 -4.454 -17.046 1.00 55.66 85 LYS A CA 1
ATOM 679 C C . LYS A 1 85 ? -12.412 -4.964 -16.663 1.00 55.66 85 LYS A C 1
ATOM 681 O O . LYS A 1 85 ? -12.918 -5.832 -17.354 1.00 55.66 85 LYS A O 1
ATOM 686 N N . ALA A 1 86 ? -13.009 -4.479 -15.575 1.00 54.28 86 ALA A N 1
ATOM 687 C CA . ALA A 1 86 ? -14.322 -4.940 -15.114 1.00 54.28 86 ALA A CA 1
ATOM 688 C C . ALA A 1 86 ? -15.504 -4.242 -15.816 1.00 54.28 86 ALA A C 1
ATOM 690 O O . ALA A 1 86 ? -16.646 -4.654 -15.629 1.00 54.28 86 ALA A O 1
ATOM 691 N N . VAL A 1 87 ? -15.234 -3.176 -16.580 1.00 49.19 87 VAL A N 1
ATOM 692 C CA . VAL A 1 87 ? -16.237 -2.341 -17.271 1.00 49.19 87 VAL A CA 1
ATOM 693 C C . VAL A 1 87 ? -16.361 -2.689 -18.770 1.00 49.19 87 VAL A C 1
ATOM 695 O O . VAL A 1 87 ? -17.222 -2.141 -19.455 1.00 49.19 87 VAL A O 1
ATOM 698 N N . LEU A 1 88 ? -15.545 -3.620 -19.278 1.00 42.31 88 LEU A N 1
ATOM 699 C CA . LEU A 1 88 ? -15.621 -4.190 -20.633 1.00 42.31 88 LEU A CA 1
ATOM 700 C C . LEU A 1 88 ? -16.114 -5.638 -20.568 1.00 42.31 88 LEU A C 1
ATOM 702 O O . LEU A 1 88 ? -16.867 -6.030 -21.485 1.00 42.31 88 LEU A O 1
#

Organism: Ixodes ricinus (NCBI:txid34613)